Protein AF-A0A954Z272-F1 (afdb_monomer_lite)

Foldseek 3Di:
DCVVVVVVVVVVVVVVVVVVVVVVVVVVVDDDPPDDDDDDQEEAPPDDQQPWAEKDWDQAPVNDFIWIWTFRQRQQWIWIARPRHNYTDDTFEGDDDDFRGGHRFHYKDKDWAQLPPDDPDPVVVVDPPSVNTFTWMWIAHPVNQWTWIFGDPRRGTSDIGRD

Sequence (163 aa):
MTTGHSIRRWIALIGVVAAIAVAVYLVRRARLPDVAKIQQMWKSTGVEYANTDSLTAIRHPHGGQLRLLATAKWGDRLDVFDATSGRFVMRVGKSGAGPGEFRRPNGIVTVRMNTAASSTSAVDRAKIDLRALATTLAVVERDGARVQLLTGDRYAPITIIGA

Secondary structure (DSSP, 8-state):
--HHHHHHHHHHHHHHHHHHHHHHHHHHH-PPPPPP-PPP----BS-----EEEEEEEE-TTTPPEEEEEEETTTTEEEEEETTT-BEEEEE-EESSSTTEESSEEEEEEEEE--------TTGGGS--TTTPEEEEEEEETTSS-EEEEETTTTEEEEEE--

Structure (mmCIF, N/CA/C/O backbone):
data_AF-A0A954Z272-F1
#
_entry.id   AF-A0A954Z272-F1
#
loop_
_atom_site.group_PDB
_atom_site.id
_atom_site.type_symbol
_atom_site.label_atom_id
_atom_site.label_alt_id
_atom_site.label_comp_id
_atom_site.label_asym_id
_atom_site.label_entity_id
_atom_site.label_seq_id
_atom_site.pdbx_PDB_ins_code
_atom_site.Cartn_x
_atom_site.Cartn_y
_atom_site.Cartn_z
_atom_site.occupancy
_atom_site.B_iso_or_equiv
_atom_site.auth_seq_id
_atom_site.auth_comp_id
_atom_site.auth_asym_id
_atom_site.auth_atom_id
_atom_site.pdbx_PDB_model_num
ATOM 1 N N . MET A 1 1 ? -18.048 26.646 77.844 1.00 48.81 1 MET A N 1
ATOM 2 C CA . MET A 1 1 ? -18.337 27.025 76.440 1.00 48.81 1 MET A CA 1
ATOM 3 C C . MET A 1 1 ? -17.487 26.178 75.483 1.00 48.81 1 MET A C 1
ATOM 5 O O . MET A 1 1 ? -16.425 26.622 75.085 1.00 48.81 1 MET A O 1
ATOM 9 N N . THR A 1 2 ? -17.890 24.949 75.135 1.00 53.88 2 THR A N 1
ATOM 10 C CA . THR A 1 2 ? -17.141 24.086 74.174 1.00 53.88 2 THR A CA 1
ATOM 11 C C . THR A 1 2 ? -18.035 23.163 73.326 1.00 53.88 2 THR A C 1
ATOM 13 O O . THR A 1 2 ? -17.588 22.622 72.318 1.00 53.88 2 THR A O 1
ATOM 16 N N . THR A 1 3 ? -19.322 23.032 73.654 1.00 57.41 3 THR A N 1
ATOM 17 C CA . THR A 1 3 ? -20.283 22.116 73.009 1.00 57.41 3 THR A CA 1
ATOM 18 C C . THR A 1 3 ? -20.652 22.492 71.567 1.00 57.41 3 THR A C 1
ATOM 20 O O . THR A 1 3 ? -20.852 21.611 70.736 1.00 57.41 3 THR A O 1
ATOM 23 N N . GLY A 1 4 ? -20.655 23.782 71.209 1.00 59.22 4 GLY A N 1
ATOM 24 C CA . GLY A 1 4 ? -20.965 24.229 69.839 1.00 59.22 4 GLY A CA 1
ATOM 25 C C . GLY A 1 4 ? -19.909 23.862 68.783 1.00 59.22 4 GLY A C 1
ATOM 26 O O . GLY A 1 4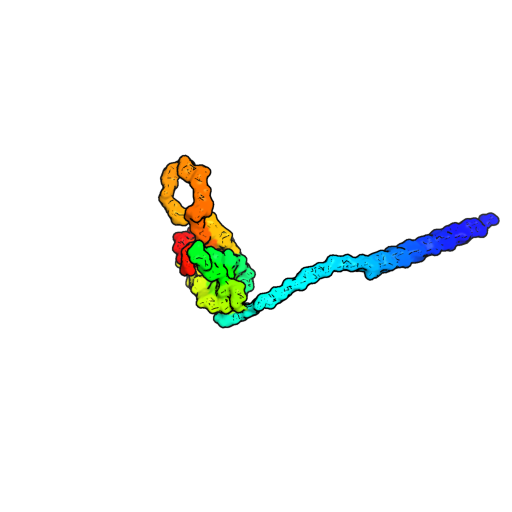 ? -20.229 23.760 67.599 1.00 59.22 4 GLY A O 1
ATOM 27 N N . HIS A 1 5 ? -18.657 23.625 69.194 1.00 59.94 5 HIS A N 1
ATOM 28 C CA . HIS A 1 5 ? -17.567 23.256 68.282 1.00 59.94 5 HIS A CA 1
ATOM 29 C C . HIS A 1 5 ? -17.594 21.770 67.891 1.00 59.94 5 HIS A C 1
ATOM 31 O O . HIS A 1 5 ? -17.153 21.433 66.792 1.00 59.94 5 HIS A O 1
ATOM 37 N N . SER A 1 6 ? -18.131 20.877 68.737 1.00 72.94 6 SER A N 1
ATOM 38 C CA . SER A 1 6 ? -18.213 19.448 68.399 1.00 72.94 6 SER A CA 1
ATOM 39 C C . SER A 1 6 ? -19.345 19.168 67.406 1.00 72.94 6 SER A C 1
ATOM 41 O O . SER A 1 6 ? -19.134 18.452 66.432 1.00 72.94 6 SER A O 1
ATOM 43 N N . ILE A 1 7 ? -20.503 19.817 67.566 1.00 75.69 7 ILE A N 1
ATOM 44 C CA . ILE A 1 7 ? -21.660 19.658 66.668 1.00 75.69 7 ILE A CA 1
ATOM 45 C C . ILE A 1 7 ? -21.326 20.131 65.245 1.00 75.69 7 ILE A C 1
ATOM 47 O O . ILE A 1 7 ? -21.618 19.436 64.276 1.00 75.69 7 ILE A O 1
ATOM 51 N N . ARG A 1 8 ? -20.633 21.271 65.102 1.00 80.38 8 ARG A N 1
ATOM 52 C CA . ARG A 1 8 ? -20.186 21.780 63.790 1.00 80.38 8 ARG A CA 1
ATOM 53 C C . ARG A 1 8 ? -19.214 20.829 63.083 1.00 80.38 8 ARG A C 1
ATOM 55 O O . ARG A 1 8 ? -19.293 20.682 61.867 1.00 80.38 8 ARG A O 1
ATOM 62 N N . ARG A 1 9 ? -18.335 20.150 63.833 1.00 81.50 9 ARG A N 1
ATOM 63 C CA . ARG A 1 9 ? -17.421 19.124 63.296 1.00 81.50 9 ARG A CA 1
ATOM 64 C C . ARG A 1 9 ? -18.168 17.879 62.813 1.00 81.50 9 ARG A C 1
ATOM 66 O O . ARG A 1 9 ? -17.841 17.364 61.750 1.00 81.50 9 ARG A O 1
ATOM 73 N N . TRP A 1 10 ? -19.192 17.440 63.543 1.00 81.69 10 TRP A N 1
ATOM 74 C CA . TRP A 1 10 ? -20.035 16.311 63.136 1.00 81.69 10 TRP A CA 1
ATOM 75 C C . TRP A 1 10 ? -20.865 16.613 61.885 1.00 81.69 10 TRP A C 1
ATOM 77 O O . TRP A 1 10 ? -20.913 15.786 60.978 1.00 81.69 10 TRP A O 1
ATOM 87 N N . ILE A 1 11 ? -21.444 17.814 61.786 1.00 89.38 11 ILE A N 1
ATOM 88 C CA . ILE A 1 11 ? -22.170 18.257 60.584 1.00 89.38 11 ILE A CA 1
ATOM 89 C C . ILE A 1 11 ? -21.233 18.293 59.367 1.00 89.38 11 ILE A C 1
ATOM 91 O O . ILE A 1 11 ? -21.589 17.791 58.301 1.00 89.38 11 ILE A O 1
ATOM 95 N N . ALA A 1 12 ? -20.017 18.827 59.528 1.00 89.44 12 ALA A N 1
ATOM 96 C CA . ALA A 1 12 ? -19.021 18.855 58.458 1.00 89.44 12 ALA A CA 1
ATOM 97 C C . ALA A 1 12 ? -18.609 17.441 58.007 1.00 89.44 12 ALA A C 1
ATOM 99 O O . ALA A 1 12 ? -18.537 17.178 56.808 1.00 89.44 12 ALA A O 1
ATOM 100 N N . LEU A 1 13 ? -18.399 16.514 58.950 1.00 92.50 13 LEU A N 1
ATOM 101 C CA . LEU A 1 13 ? -18.045 15.126 58.645 1.00 92.50 13 LEU A CA 1
ATOM 102 C C . LEU A 1 13 ? -19.155 14.407 57.861 1.00 92.50 13 LEU A C 1
ATOM 104 O O . LEU A 1 13 ? -18.869 13.754 56.860 1.00 92.50 13 LEU A O 1
ATOM 108 N N . ILE A 1 14 ? -20.417 14.568 58.272 1.00 94.06 14 ILE A N 1
ATOM 109 C CA . ILE A 1 14 ? -21.576 13.999 57.565 1.00 94.06 14 ILE A CA 1
ATOM 110 C C . ILE A 1 14 ? -21.664 14.556 56.139 1.00 94.06 14 ILE A C 1
ATOM 112 O O . ILE A 1 14 ? -21.872 13.792 55.197 1.00 94.06 14 ILE A O 1
ATOM 116 N N . GLY A 1 15 ? -21.450 15.864 55.965 1.00 94.50 15 GLY A N 1
ATOM 117 C CA . GLY A 1 15 ? -21.429 16.501 54.647 1.00 94.50 15 GLY A CA 1
ATOM 118 C C . GLY A 1 15 ? -20.356 15.923 53.719 1.00 94.50 15 GLY A C 1
ATOM 119 O O . GLY A 1 15 ? -20.640 15.635 52.558 1.00 94.50 15 GLY A O 1
ATOM 120 N N . VAL A 1 16 ? -19.146 15.681 54.237 1.00 96.00 16 VAL A N 1
ATOM 121 C CA . VAL A 1 16 ? -18.048 15.063 53.472 1.00 96.00 16 VAL A CA 1
ATOM 122 C C . VAL A 1 16 ? -18.390 13.627 53.074 1.00 96.00 16 VAL A C 1
ATOM 124 O O . VAL A 1 16 ? -18.223 13.258 51.913 1.00 96.00 16 VAL A O 1
ATOM 127 N N . VAL A 1 17 ? -18.915 12.822 54.002 1.00 96.69 17 VAL A N 1
ATOM 128 C CA . VAL A 1 17 ? -19.311 11.432 53.716 1.00 96.69 17 VAL A CA 1
ATOM 129 C C . VAL A 1 17 ? -20.422 11.384 52.665 1.00 96.69 17 VAL A C 1
ATOM 131 O O . VAL A 1 17 ? -20.344 10.588 51.730 1.00 96.69 17 VAL A O 1
ATOM 134 N N . ALA A 1 18 ? -21.421 12.264 52.768 1.00 96.56 18 ALA A N 1
ATOM 135 C CA . ALA A 1 18 ? -22.492 12.370 51.783 1.00 96.56 18 ALA A CA 1
ATOM 136 C C . ALA A 1 18 ? -21.959 12.780 50.400 1.00 96.56 18 ALA A C 1
ATOM 138 O O . ALA A 1 18 ? -22.316 12.160 49.399 1.00 96.56 18 ALA A O 1
ATOM 139 N N . ALA A 1 19 ? -21.057 13.765 50.332 1.00 96.12 19 ALA A N 1
ATOM 140 C CA . ALA A 1 19 ? -20.436 14.192 49.079 1.00 96.12 19 ALA A CA 1
ATOM 141 C C . ALA A 1 19 ? -19.623 13.064 48.421 1.00 96.12 19 ALA A C 1
ATOM 143 O O . ALA A 1 19 ? -19.734 12.851 47.214 1.00 96.12 19 ALA A O 1
ATOM 144 N N . ILE A 1 20 ? -18.866 12.291 49.209 1.00 96.69 20 ILE A N 1
ATOM 145 C CA . ILE A 1 20 ? -18.133 11.114 48.721 1.00 96.69 20 ILE A CA 1
ATOM 146 C C . ILE A 1 20 ? -19.108 10.052 48.205 1.00 96.69 20 ILE A C 1
ATOM 148 O O . ILE A 1 20 ? -18.904 9.516 47.118 1.00 96.69 20 ILE A O 1
ATOM 152 N N . ALA A 1 21 ? -20.186 9.762 48.938 1.00 96.56 21 ALA A N 1
ATOM 153 C CA . ALA A 1 21 ? -21.186 8.785 48.515 1.00 96.56 21 ALA A CA 1
ATOM 154 C C . ALA A 1 21 ? -21.856 9.185 47.189 1.00 96.56 21 ALA A C 1
ATOM 156 O O . ALA A 1 21 ? -22.012 8.345 46.301 1.00 96.56 21 ALA A O 1
ATOM 157 N N . VAL A 1 22 ? -22.183 10.471 47.020 1.00 95.94 22 VAL A N 1
ATOM 158 C CA . VAL A 1 22 ? -22.718 11.019 45.765 1.00 95.94 22 VAL A CA 1
ATOM 159 C C . VAL A 1 22 ? -21.686 10.921 44.643 1.00 95.94 22 VAL A C 1
ATOM 161 O O . VAL A 1 22 ? -22.018 10.447 43.561 1.00 95.94 22 VAL A O 1
ATOM 164 N N . ALA A 1 23 ? -20.429 11.295 44.887 1.00 94.25 23 ALA A N 1
ATOM 165 C CA . ALA A 1 23 ? -19.370 11.186 43.887 1.00 94.25 23 ALA A CA 1
ATOM 166 C C . ALA A 1 23 ? -19.170 9.730 43.426 1.00 94.25 23 ALA A C 1
ATOM 168 O O . ALA A 1 23 ? -19.138 9.460 42.227 1.00 94.25 23 ALA A O 1
ATOM 169 N N . VAL A 1 24 ? -19.130 8.774 44.361 1.00 94.00 24 VAL A N 1
ATOM 170 C CA . VAL A 1 24 ? -19.052 7.336 44.054 1.00 94.00 24 VAL A CA 1
ATOM 171 C C . VAL A 1 24 ? -20.280 6.874 43.266 1.00 94.00 24 VAL A C 1
ATOM 173 O O . VAL A 1 24 ? -20.137 6.127 42.297 1.00 94.00 24 VAL A O 1
ATOM 176 N N . TYR A 1 25 ? -21.479 7.323 43.644 1.00 93.94 25 TYR A N 1
ATOM 177 C CA . TYR A 1 25 ? -22.715 7.008 42.928 1.00 93.94 25 TYR A CA 1
ATOM 178 C C . TYR A 1 25 ? -22.682 7.508 41.476 1.00 93.94 25 TYR A C 1
ATOM 180 O O . TYR A 1 25 ? -23.004 6.751 40.558 1.00 93.94 25 TYR A O 1
ATOM 188 N N . LEU A 1 26 ? -22.241 8.749 41.257 1.00 93.62 26 LEU A N 1
ATOM 189 C CA . LEU A 1 26 ? -22.141 9.357 39.930 1.00 93.62 26 LEU A CA 1
ATOM 190 C C . LEU A 1 26 ? -21.073 8.674 39.065 1.00 93.62 26 LEU A C 1
ATOM 192 O O . LEU A 1 26 ? -21.358 8.335 37.919 1.00 93.62 26 LEU A O 1
ATOM 196 N N . VAL A 1 27 ? -19.887 8.385 39.612 1.00 90.06 27 VAL A N 1
ATOM 197 C CA . VAL A 1 27 ? -18.813 7.678 38.887 1.00 90.06 27 VAL A CA 1
ATOM 198 C C . VAL A 1 27 ? -19.244 6.266 38.489 1.00 90.06 27 VAL A C 1
ATOM 200 O O . VAL A 1 27 ? -19.008 5.851 37.360 1.00 90.06 27 VAL A O 1
ATOM 203 N N . ARG A 1 28 ? -19.939 5.531 39.369 1.00 88.44 28 ARG A N 1
ATOM 204 C CA . ARG A 1 28 ? -20.468 4.191 39.047 1.00 88.44 28 ARG A CA 1
ATOM 205 C C . ARG A 1 28 ? -21.544 4.211 37.959 1.00 88.44 28 ARG A C 1
ATOM 207 O O . ARG A 1 28 ? -21.763 3.199 37.298 1.00 88.44 28 ARG A O 1
ATOM 214 N N . ARG A 1 29 ? -22.250 5.333 37.807 1.00 89.19 29 ARG A N 1
ATOM 215 C CA . ARG A 1 29 ? -23.294 5.540 36.792 1.00 89.19 29 ARG A CA 1
ATOM 216 C C . ARG A 1 29 ? -22.756 6.127 35.492 1.00 89.19 29 ARG A C 1
ATOM 218 O O . ARG A 1 29 ? -23.446 6.015 34.480 1.00 89.19 29 ARG A O 1
ATOM 225 N N . ALA A 1 30 ? -21.566 6.724 35.505 1.00 87.06 30 ALA A N 1
ATOM 226 C CA . ALA A 1 30 ? -20.903 7.197 34.303 1.00 87.06 30 ALA A CA 1
ATOM 227 C C . ALA A 1 30 ? -20.612 5.996 33.392 1.00 87.06 30 ALA A C 1
ATOM 229 O O . ALA A 1 30 ? -19.700 5.207 33.632 1.00 87.06 30 ALA A O 1
ATOM 230 N N . ARG A 1 31 ? -21.427 5.826 32.349 1.00 79.44 31 ARG A N 1
ATOM 231 C CA . ARG A 1 31 ? -21.133 4.892 31.265 1.00 79.44 31 ARG A CA 1
ATOM 232 C C . ARG A 1 31 ? -20.188 5.597 30.308 1.00 79.44 31 ARG A C 1
ATOM 234 O O . ARG A 1 31 ? -20.517 6.670 29.805 1.00 79.44 31 ARG A O 1
ATOM 241 N N . LEU A 1 32 ? -19.032 4.993 30.051 1.00 80.19 32 LEU A N 1
ATOM 242 C CA . LEU A 1 32 ? -18.284 5.335 28.848 1.00 80.19 32 LEU A CA 1
ATOM 243 C C . LEU A 1 32 ? -19.198 5.066 27.641 1.00 80.19 32 LEU A C 1
ATOM 245 O O . LEU A 1 32 ? -20.004 4.132 27.704 1.00 80.19 32 LEU A O 1
ATOM 249 N N . PRO A 1 33 ? -19.125 5.877 26.574 1.00 83.19 33 PRO A N 1
ATOM 250 C CA . PRO A 1 33 ? -19.848 5.567 25.351 1.00 83.19 33 PRO A CA 1
ATOM 251 C C . PRO A 1 33 ? -19.483 4.152 24.899 1.00 83.19 33 PRO A C 1
ATOM 253 O O . PRO A 1 33 ? -18.321 3.746 24.994 1.00 83.19 33 PRO A O 1
ATOM 256 N N . ASP A 1 34 ? -20.480 3.402 24.431 1.00 85.69 34 ASP A N 1
ATOM 257 C CA . ASP A 1 34 ? -20.239 2.071 23.891 1.00 85.69 34 ASP A CA 1
ATOM 258 C C . ASP A 1 34 ? -19.210 2.178 22.762 1.00 85.69 34 ASP A C 1
ATOM 260 O O . ASP A 1 34 ? -19.384 2.924 21.794 1.00 85.69 34 ASP A O 1
ATOM 264 N N . VAL A 1 35 ? -18.105 1.444 22.898 1.00 86.88 35 VAL A N 1
ATOM 265 C CA . VAL A 1 35 ? -17.094 1.376 21.845 1.00 86.88 35 VAL A CA 1
ATOM 266 C C . VAL A 1 35 ? -17.733 0.682 20.649 1.00 86.88 35 VAL A C 1
ATOM 268 O O . VAL A 1 35 ? -18.200 -0.455 20.764 1.00 86.88 35 VAL A O 1
ATOM 271 N N . ALA A 1 36 ? -17.747 1.363 19.501 1.00 90.12 36 ALA A N 1
ATOM 272 C CA . ALA A 1 36 ? -18.258 0.796 18.264 1.00 90.12 36 ALA A CA 1
ATOM 273 C C . ALA A 1 36 ? -17.536 -0.526 17.967 1.00 90.12 36 ALA A C 1
ATOM 275 O O . ALA A 1 36 ? -16.323 -0.562 17.750 1.00 90.12 36 ALA A O 1
ATOM 276 N N . LYS A 1 37 ? -18.286 -1.630 17.967 1.00 88.69 37 LYS A N 1
ATOM 277 C CA . LYS A 1 37 ? -17.762 -2.934 17.565 1.00 88.69 37 LYS A CA 1
ATOM 278 C C . LYS A 1 37 ? -17.734 -2.980 16.044 1.00 88.69 37 LYS A C 1
ATOM 280 O O . LYS A 1 37 ? -18.781 -3.034 15.406 1.00 88.69 37 LYS A O 1
ATOM 285 N N . ILE A 1 38 ? -16.537 -2.959 15.471 1.00 91.06 38 ILE A N 1
ATOM 286 C CA . ILE A 1 38 ? -16.345 -3.140 14.033 1.00 91.06 38 ILE A CA 1
ATOM 287 C C . ILE A 1 38 ? -16.247 -4.638 13.750 1.00 91.06 38 ILE A C 1
ATOM 289 O O . ILE A 1 38 ? -15.412 -5.333 14.331 1.00 91.06 38 ILE A O 1
ATOM 293 N N . GLN A 1 39 ? -17.110 -5.146 12.871 1.00 92.25 39 GLN A N 1
ATOM 294 C CA . GLN A 1 39 ? -17.043 -6.536 12.433 1.00 92.25 39 GLN A CA 1
ATOM 295 C C . GLN A 1 39 ? -15.786 -6.742 11.582 1.00 92.25 39 GLN A C 1
ATOM 297 O O . GLN A 1 39 ? -15.569 -6.040 10.595 1.00 92.25 39 GLN A O 1
ATOM 302 N N . GLN A 1 40 ? -14.963 -7.729 11.943 1.00 91.94 40 GLN A N 1
ATOM 303 C CA . GLN A 1 40 ? -13.867 -8.161 11.082 1.00 91.94 40 GLN A CA 1
ATOM 304 C C . GLN A 1 40 ? -14.448 -8.766 9.799 1.00 91.94 40 GLN A C 1
ATOM 306 O O . GLN A 1 40 ? -15.178 -9.753 9.858 1.00 91.94 40 GLN A O 1
ATOM 311 N N . MET A 1 41 ? -14.093 -8.196 8.649 1.00 90.50 41 MET A N 1
ATOM 312 C CA . MET A 1 41 ? -14.558 -8.681 7.346 1.00 90.50 41 MET A CA 1
ATOM 313 C C . MET A 1 41 ? -13.801 -9.934 6.901 1.00 90.50 41 MET A C 1
ATOM 315 O O . MET A 1 41 ? -14.402 -10.915 6.475 1.00 90.50 41 MET A O 1
ATOM 319 N N . TRP A 1 42 ? -12.474 -9.908 7.010 1.00 93.50 42 TRP A N 1
ATOM 320 C CA . TRP A 1 42 ? -11.594 -11.000 6.606 1.00 93.50 42 TRP A CA 1
ATOM 321 C C . TRP A 1 42 ? -10.222 -10.862 7.273 1.00 93.50 42 TRP A C 1
ATOM 323 O O . TRP A 1 42 ? -9.874 -9.814 7.819 1.00 93.50 42 TRP A O 1
ATOM 333 N N . LYS A 1 43 ? -9.433 -11.936 7.201 1.00 91.00 43 LYS A N 1
ATOM 334 C CA . LYS A 1 43 ? -7.992 -11.960 7.482 1.00 91.00 43 LYS A CA 1
ATOM 335 C C . LYS A 1 43 ? -7.286 -12.410 6.207 1.00 91.00 43 LYS A C 1
ATOM 337 O O . LYS A 1 43 ? -7.781 -13.312 5.535 1.00 91.00 43 LYS A O 1
ATOM 342 N N . SER A 1 44 ? -6.164 -11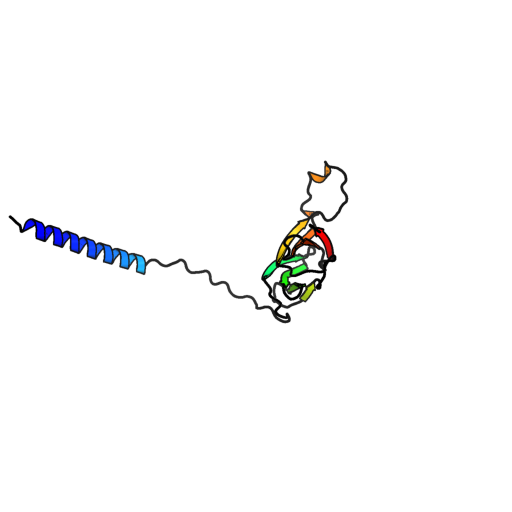.780 5.864 1.00 90.31 44 SER A N 1
ATOM 343 C CA . SER A 1 44 ? -5.460 -12.107 4.625 1.00 90.31 44 SER A CA 1
ATOM 344 C C . SER A 1 44 ? -4.986 -13.564 4.598 1.00 90.31 44 SER A C 1
ATOM 346 O O . SER A 1 44 ? -4.615 -14.142 5.622 1.00 90.31 44 SER A O 1
ATOM 348 N N . THR A 1 45 ? -5.015 -14.163 3.407 1.00 89.81 45 THR A N 1
ATOM 349 C CA . THR A 1 45 ? -4.596 -15.551 3.154 1.00 89.81 45 THR A CA 1
ATOM 350 C C . THR A 1 45 ? -3.735 -15.635 1.893 1.00 89.81 45 THR A C 1
ATOM 352 O O . THR A 1 45 ? -3.834 -14.783 1.007 1.00 89.81 45 THR A O 1
ATOM 355 N N . GLY A 1 46 ? -2.874 -16.656 1.812 1.00 86.50 46 GLY A N 1
ATOM 356 C CA . GLY A 1 46 ? -2.020 -16.901 0.640 1.00 86.50 46 GLY A CA 1
ATOM 357 C C . GLY A 1 46 ? -0.814 -15.965 0.505 1.00 86.50 46 GLY A C 1
ATOM 358 O O . GLY A 1 46 ? -0.179 -15.947 -0.544 1.00 86.50 46 GLY A O 1
ATOM 359 N N . VAL A 1 47 ? -0.495 -15.195 1.550 1.00 88.56 47 VAL A N 1
ATOM 360 C CA . VAL A 1 47 ? 0.681 -14.322 1.614 1.00 88.56 47 VAL A CA 1
ATOM 361 C C . VAL A 1 47 ? 1.639 -14.807 2.697 1.00 88.56 47 VAL A C 1
ATOM 363 O O . VAL A 1 47 ? 1.220 -15.257 3.762 1.00 88.56 47 VAL A O 1
ATOM 366 N N . GLU A 1 48 ? 2.933 -14.699 2.429 1.00 88.25 48 GLU A N 1
ATOM 367 C CA . GLU A 1 48 ? 3.979 -14.934 3.420 1.00 88.25 48 GLU A CA 1
ATOM 368 C C . GLU A 1 48 ? 4.188 -13.672 4.262 1.00 88.25 48 GLU A C 1
ATOM 370 O O . GLU A 1 48 ? 4.367 -12.580 3.712 1.00 88.25 48 GLU A O 1
ATOM 375 N N . TYR A 1 49 ? 4.189 -13.820 5.590 1.00 85.44 49 TYR A N 1
ATOM 376 C CA . TYR A 1 49 ? 4.446 -12.708 6.499 1.00 85.44 49 TYR A CA 1
ATOM 377 C C . TYR A 1 49 ? 5.840 -12.124 6.254 1.00 85.44 49 TYR A C 1
ATOM 379 O O . TYR A 1 49 ? 6.848 -12.808 6.394 1.0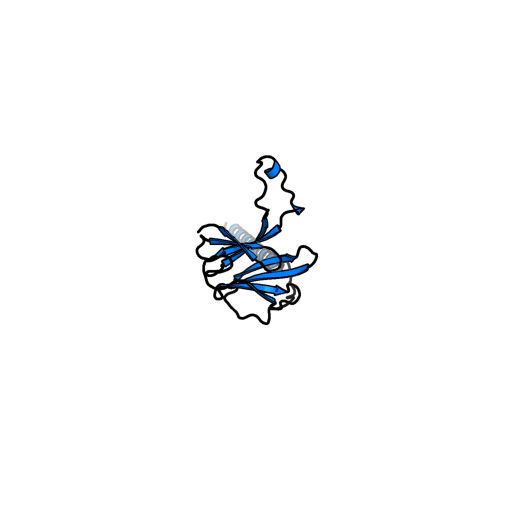0 85.44 49 TYR A O 1
ATOM 387 N N . ALA A 1 50 ? 5.893 -10.836 5.927 1.00 88.75 50 ALA A N 1
ATOM 388 C CA . ALA A 1 50 ? 7.133 -10.157 5.567 1.00 88.75 50 ALA A CA 1
ATOM 389 C C . ALA A 1 50 ? 7.241 -8.780 6.235 1.00 88.75 50 ALA A C 1
ATOM 391 O O . ALA A 1 50 ? 7.711 -7.822 5.621 1.00 88.75 50 ALA A O 1
ATOM 392 N N . ASN A 1 51 ? 6.805 -8.694 7.500 1.00 90.44 51 ASN A N 1
ATOM 393 C CA . ASN A 1 51 ? 6.744 -7.449 8.271 1.00 90.44 51 ASN A CA 1
ATOM 394 C C . ASN A 1 51 ? 5.930 -6.378 7.528 1.00 90.44 51 ASN A C 1
ATOM 396 O O . ASN A 1 51 ? 6.453 -5.371 7.041 1.00 90.44 51 ASN A O 1
ATOM 400 N N . THR A 1 52 ? 4.646 -6.696 7.372 1.00 89.00 52 THR A N 1
ATOM 401 C CA . THR A 1 52 ? 3.651 -5.837 6.740 1.00 89.00 52 THR A CA 1
ATOM 402 C C . THR A 1 52 ? 3.320 -4.667 7.658 1.00 89.00 52 THR A C 1
ATOM 404 O O . THR A 1 52 ? 2.986 -4.906 8.816 1.00 89.00 52 THR A O 1
ATOM 407 N N . ASP A 1 53 ? 3.415 -3.430 7.163 1.00 88.94 53 ASP A N 1
ATOM 408 C CA . ASP A 1 53 ? 3.291 -2.240 8.019 1.00 88.94 53 ASP A CA 1
ATOM 409 C C . ASP A 1 53 ? 2.279 -1.214 7.486 1.00 88.94 53 ASP A C 1
ATOM 411 O O . ASP A 1 53 ? 1.156 -1.129 7.978 1.00 88.94 53 ASP A O 1
ATOM 415 N N . SER A 1 54 ? 2.636 -0.470 6.435 1.00 95.12 54 SER A N 1
ATOM 416 C CA . SER A 1 54 ? 1.764 0.571 5.877 1.00 95.12 54 SER A CA 1
ATOM 417 C C . SER A 1 54 ? 0.870 0.022 4.776 1.00 95.12 54 SER A C 1
ATOM 419 O O . SER A 1 54 ? 1.274 -0.866 4.026 1.00 95.12 54 SER A O 1
ATOM 421 N N . LEU A 1 55 ? -0.323 0.600 4.635 1.00 96.06 55 LEU A N 1
ATOM 422 C CA . LEU A 1 55 ? -1.318 0.183 3.652 1.00 96.06 55 LEU A CA 1
ATOM 423 C C . LEU A 1 55 ? -1.961 1.364 2.926 1.00 96.06 55 LEU A C 1
ATOM 425 O O . LEU A 1 55 ? -2.077 2.466 3.457 1.00 96.06 55 LEU A O 1
ATOM 429 N N . THR A 1 56 ? -2.421 1.113 1.706 1.00 97.12 56 THR A N 1
ATOM 430 C CA . THR A 1 56 ? -3.276 2.027 0.946 1.00 97.12 56 THR A CA 1
ATOM 431 C C . THR A 1 56 ? -4.269 1.232 0.105 1.00 97.12 56 THR A C 1
ATOM 433 O O . THR A 1 56 ? -4.088 0.035 -0.115 1.00 97.12 56 THR A O 1
ATOM 436 N N . ALA A 1 57 ? -5.326 1.884 -0.371 1.00 94.56 57 ALA A N 1
ATOM 437 C CA . ALA A 1 57 ? -6.312 1.261 -1.241 1.00 94.56 57 ALA A CA 1
ATOM 438 C C . ALA A 1 57 ? -6.450 2.048 -2.541 1.00 94.56 57 ALA A C 1
ATOM 440 O O . ALA A 1 57 ? -6.491 3.279 -2.525 1.00 94.56 57 ALA A O 1
ATOM 441 N N . ILE A 1 58 ? -6.577 1.329 -3.656 1.00 91.56 58 ILE A N 1
ATOM 442 C CA . ILE A 1 58 ? -6.850 1.930 -4.960 1.00 91.56 58 ILE A CA 1
ATOM 443 C C . ILE A 1 58 ? -8.064 1.288 -5.615 1.00 91.56 58 ILE A C 1
ATOM 445 O O . ILE A 1 58 ? -8.242 0.067 -5.595 1.00 91.56 58 ILE A O 1
ATOM 449 N N . ARG A 1 59 ? -8.893 2.122 -6.240 1.00 87.94 59 ARG A N 1
ATOM 450 C CA . ARG A 1 59 ? -9.910 1.673 -7.189 1.00 87.94 59 ARG A CA 1
ATOM 451 C C . ARG A 1 59 ? -9.349 1.847 -8.592 1.00 87.94 59 ARG A C 1
ATOM 453 O O . ARG A 1 59 ? -8.947 2.953 -8.948 1.00 87.94 59 ARG A O 1
ATOM 460 N N . HIS A 1 60 ? -9.329 0.774 -9.374 1.00 79.06 60 HIS A N 1
ATOM 461 C CA . HIS A 1 60 ? -8.864 0.862 -10.754 1.00 79.06 60 HIS A CA 1
ATOM 462 C C . HIS A 1 60 ? -9.833 1.722 -11.599 1.00 79.06 60 HIS A C 1
ATOM 464 O O . HIS A 1 60 ? -11.052 1.574 -11.444 1.00 79.06 60 HIS A O 1
ATOM 470 N N . PRO A 1 61 ? -9.327 2.614 -12.479 1.00 63.50 61 PRO A N 1
ATOM 471 C CA . PRO A 1 61 ? -10.110 3.682 -13.119 1.00 63.50 61 PRO A CA 1
ATOM 472 C C . PRO A 1 61 ? -11.347 3.227 -13.905 1.00 63.50 61 PRO A C 1
ATOM 474 O O . PRO A 1 61 ? -12.355 3.928 -13.918 1.00 63.50 61 PRO A O 1
ATOM 477 N N . HIS A 1 62 ? -11.321 2.041 -14.517 1.00 64.06 62 HIS A N 1
ATOM 478 C CA . HIS A 1 62 ? -12.417 1.530 -15.355 1.00 64.06 62 HIS A CA 1
ATOM 479 C C . HIS A 1 62 ? -13.497 0.771 -14.562 1.00 64.06 62 HIS A C 1
ATOM 481 O O . HIS A 1 62 ? -14.014 -0.245 -15.015 1.00 64.06 62 HIS A O 1
ATOM 487 N N . GLY A 1 63 ? -13.810 1.227 -13.343 1.00 60.34 63 GLY A N 1
ATOM 488 C CA . GLY A 1 63 ? -14.732 0.522 -12.439 1.00 60.34 63 GLY A CA 1
ATOM 489 C C . GLY A 1 63 ? -14.159 -0.790 -11.892 1.00 60.34 63 GLY A C 1
ATOM 490 O O . GLY A 1 63 ? -14.903 -1.654 -11.430 1.00 60.34 63 GLY A O 1
ATOM 491 N N . GLY A 1 64 ? -12.835 -0.945 -11.954 1.00 70.75 64 GLY A N 1
ATOM 492 C CA . GLY A 1 64 ? -12.156 -2.183 -11.606 1.00 70.75 64 GLY A CA 1
ATOM 493 C C . GLY A 1 64 ? -12.163 -2.489 -10.106 1.00 70.75 64 GLY A C 1
ATOM 494 O O . GLY A 1 64 ? -12.539 -1.673 -9.257 1.00 70.75 64 GLY A O 1
ATOM 495 N N . GLN A 1 65 ? -11.737 -3.714 -9.802 1.00 84.75 65 GLN A N 1
ATOM 496 C CA . GLN A 1 65 ? -11.710 -4.298 -8.462 1.00 84.75 65 GLN A CA 1
ATOM 497 C C . GLN A 1 65 ? -10.945 -3.397 -7.474 1.00 84.75 65 GLN A C 1
ATOM 499 O O . GLN A 1 65 ? -9.905 -2.839 -7.816 1.00 84.75 65 GLN A O 1
ATOM 504 N N . LEU A 1 66 ? -11.453 -3.242 -6.246 1.00 91.50 66 LEU A N 1
ATOM 505 C CA . LEU A 1 66 ? -10.748 -2.510 -5.189 1.00 91.50 66 LEU A CA 1
ATOM 506 C C . LEU A 1 66 ? -9.536 -3.339 -4.746 1.00 91.50 66 LEU A C 1
ATOM 508 O O . LEU A 1 66 ? -9.671 -4.514 -4.390 1.00 91.50 66 LEU A O 1
ATOM 512 N N . ARG A 1 67 ? -8.353 -2.731 -4.772 1.00 94.06 67 ARG A N 1
ATOM 513 C CA . ARG A 1 67 ? -7.115 -3.354 -4.305 1.00 94.06 67 ARG A CA 1
ATOM 514 C C . ARG A 1 67 ? -6.659 -2.713 -3.020 1.00 94.06 67 ARG A C 1
ATOM 516 O O . ARG A 1 67 ? -6.668 -1.490 -2.907 1.00 94.06 67 ARG A O 1
ATOM 523 N N . LEU A 1 68 ? -6.230 -3.550 -2.086 1.00 95.38 68 LEU A N 1
ATOM 524 C CA . LEU A 1 68 ? -5.467 -3.126 -0.927 1.00 95.38 68 LEU A CA 1
ATOM 525 C C . LEU A 1 68 ? -4.002 -3.453 -1.198 1.00 95.38 68 LEU A C 1
ATOM 527 O O . LEU A 1 68 ? -3.686 -4.570 -1.593 1.00 95.38 68 LEU A O 1
ATOM 531 N N . LEU A 1 69 ? -3.119 -2.488 -1.001 1.00 96.38 69 LEU A N 1
ATOM 532 C CA . LEU A 1 69 ? -1.683 -2.683 -1.102 1.00 96.38 69 LEU A CA 1
ATOM 533 C C . LEU A 1 69 ? -1.062 -2.453 0.257 1.00 96.38 69 LEU A C 1
ATOM 535 O O . LEU A 1 69 ? -1.447 -1.511 0.948 1.00 96.38 69 LEU A O 1
ATOM 539 N N . ALA A 1 70 ? -0.081 -3.273 0.608 1.00 96.38 70 ALA A N 1
ATOM 540 C CA . ALA A 1 70 ? 0.682 -3.097 1.827 1.00 96.38 70 ALA A CA 1
ATOM 541 C C . ALA A 1 70 ? 2.184 -3.207 1.565 1.00 96.38 70 ALA A C 1
ATOM 543 O O . ALA A 1 70 ? 2.623 -3.998 0.728 1.00 96.38 70 ALA A O 1
ATOM 544 N N . THR A 1 71 ? 2.977 -2.417 2.285 1.00 96.56 71 THR A N 1
ATOM 545 C CA . THR A 1 71 ? 4.435 -2.549 2.265 1.00 96.56 71 THR A CA 1
ATOM 546 C C . THR A 1 71 ? 4.841 -3.826 2.991 1.00 96.56 71 THR A C 1
ATOM 548 O O . THR A 1 71 ? 4.337 -4.106 4.074 1.00 96.56 71 THR A O 1
ATOM 551 N N . ALA A 1 72 ? 5.749 -4.607 2.406 1.00 95.88 72 ALA A N 1
ATOM 552 C CA . ALA A 1 72 ? 6.318 -5.814 3.000 1.00 95.88 72 ALA A CA 1
ATOM 553 C C . ALA A 1 72 ? 7.822 -5.601 3.214 1.00 95.88 72 ALA A C 1
ATOM 555 O O . ALA A 1 72 ? 8.641 -5.848 2.326 1.00 95.88 72 ALA A O 1
ATOM 556 N N . LYS A 1 73 ? 8.183 -5.102 4.401 1.00 92.56 73 LYS A N 1
ATOM 557 C CA . LYS A 1 73 ? 9.524 -4.585 4.719 1.00 92.56 73 LYS A CA 1
ATOM 558 C C . LYS A 1 73 ? 10.643 -5.599 4.560 1.00 92.56 73 LYS A C 1
ATOM 560 O O . LYS A 1 73 ? 11.724 -5.231 4.125 1.00 92.56 73 LYS A O 1
ATOM 565 N N . TRP A 1 74 ? 10.426 -6.838 4.986 1.00 92.12 74 TRP A N 1
ATOM 566 C CA . TRP A 1 74 ? 11.447 -7.887 4.878 1.00 92.12 74 TRP A CA 1
ATOM 567 C C . TRP A 1 74 ? 11.451 -8.556 3.508 1.00 92.12 74 TRP A C 1
ATOM 569 O O . TRP A 1 74 ? 12.410 -9.233 3.166 1.00 92.12 74 TRP A O 1
ATOM 579 N N . GLY A 1 75 ? 10.381 -8.367 2.739 1.00 93.50 75 GLY A N 1
ATOM 580 C CA . GLY A 1 75 ? 10.235 -8.924 1.404 1.00 93.50 75 GLY A CA 1
ATOM 581 C C . GLY A 1 75 ? 10.636 -7.977 0.281 1.00 93.50 75 GLY A C 1
ATOM 582 O O . GLY A 1 75 ? 10.477 -8.373 -0.869 1.00 93.50 75 GLY A O 1
ATOM 583 N N . ASP A 1 76 ? 11.061 -6.748 0.604 1.00 95.25 76 ASP A N 1
ATOM 584 C CA . ASP A 1 76 ? 11.420 -5.688 -0.347 1.00 95.25 76 ASP A CA 1
ATOM 585 C C . ASP A 1 76 ? 10.420 -5.539 -1.501 1.00 95.25 76 ASP A C 1
ATOM 587 O O . ASP A 1 76 ? 10.768 -5.495 -2.682 1.00 95.25 76 ASP A O 1
ATOM 591 N N . ARG A 1 77 ? 9.137 -5.513 -1.145 1.00 95.94 77 ARG A N 1
ATOM 592 C CA . ARG A 1 77 ? 8.034 -5.538 -2.105 1.00 95.94 77 ARG A CA 1
ATOM 593 C C . ARG A 1 77 ? 6.789 -4.869 -1.546 1.00 95.94 77 ARG A C 1
ATOM 595 O O . ARG A 1 77 ? 6.701 -4.567 -0.353 1.00 95.94 77 ARG A O 1
ATOM 602 N N . LEU A 1 78 ? 5.795 -4.721 -2.408 1.00 97.19 78 LEU A N 1
ATOM 603 C CA . LEU A 1 78 ? 4.410 -4.508 -2.008 1.00 97.19 78 LEU A CA 1
ATOM 604 C C . LEU A 1 78 ? 3.623 -5.805 -2.189 1.00 97.19 78 LEU A C 1
ATOM 606 O O . LEU A 1 78 ? 3.785 -6.492 -3.200 1.00 97.19 78 LEU A O 1
ATOM 610 N N . ASP A 1 79 ? 2.741 -6.104 -1.243 1.00 96.44 79 ASP A N 1
ATOM 611 C CA . ASP A 1 79 ? 1.760 -7.179 -1.371 1.00 96.44 79 ASP A CA 1
ATOM 612 C C . ASP A 1 79 ? 0.400 -6.583 -1.749 1.00 96.44 79 ASP A C 1
ATOM 614 O O . ASP A 1 79 ? -0.086 -5.649 -1.107 1.00 96.44 79 ASP A O 1
ATOM 618 N N . VAL A 1 80 ? -0.201 -7.114 -2.814 1.00 95.38 80 VAL A N 1
ATOM 619 C CA . VAL A 1 80 ? -1.491 -6.670 -3.349 1.00 95.38 80 VAL A CA 1
ATOM 620 C C . VAL A 1 80 ? -2.557 -7.690 -2.984 1.00 95.38 80 VAL A C 1
ATOM 622 O O . VAL A 1 80 ? -2.407 -8.882 -3.254 1.00 95.38 80 VAL A O 1
ATOM 625 N N . PHE A 1 81 ? -3.664 -7.212 -2.432 1.00 94.81 81 PHE A N 1
ATOM 626 C CA . PHE A 1 81 ? -4.802 -8.014 -2.012 1.00 94.81 81 PHE A CA 1
ATOM 627 C C . PHE A 1 81 ? -6.071 -7.563 -2.720 1.00 94.81 81 PHE A C 1
ATOM 629 O O . PHE A 1 81 ? -6.271 -6.384 -3.032 1.00 94.81 81 PHE A O 1
ATOM 636 N N . ASP A 1 82 ? -6.968 -8.515 -2.926 1.00 93.75 82 ASP A N 1
ATOM 637 C CA . ASP A 1 82 ? -8.358 -8.214 -3.203 1.00 93.75 82 ASP A CA 1
ATOM 638 C C . ASP A 1 82 ? -8.993 -7.636 -1.932 1.00 93.75 82 ASP A C 1
ATOM 640 O O . ASP A 1 82 ? -9.018 -8.292 -0.892 1.00 93.75 82 ASP A O 1
ATOM 644 N N . ALA A 1 83 ? -9.475 -6.393 -1.990 1.00 93.62 83 ALA A N 1
ATOM 645 C CA . ALA A 1 83 ? -9.915 -5.690 -0.786 1.00 93.62 83 ALA A CA 1
ATOM 646 C C . ALA A 1 83 ? -11.227 -6.242 -0.200 1.00 93.62 83 ALA A C 1
ATOM 648 O O . ALA A 1 83 ? -11.537 -5.985 0.963 1.00 93.62 83 ALA A O 1
ATOM 649 N N . THR A 1 84 ? -12.007 -6.988 -0.985 1.00 91.81 84 THR A N 1
ATOM 650 C CA . THR A 1 84 ? -13.282 -7.560 -0.536 1.00 91.81 84 THR A CA 1
ATOM 651 C C . THR A 1 84 ? -13.086 -8.903 0.156 1.00 91.81 84 THR A C 1
ATOM 653 O O . THR A 1 84 ? -13.731 -9.156 1.167 1.00 91.81 84 THR A O 1
ATOM 656 N N . SER A 1 85 ? -12.202 -9.752 -0.366 1.00 93.44 85 SER A N 1
ATOM 657 C CA . SER A 1 85 ? -11.961 -11.103 0.159 1.00 93.44 85 SER A CA 1
ATOM 658 C C . SER A 1 85 ? -10.723 -11.220 1.051 1.00 93.44 85 SER A C 1
ATOM 660 O O . SER A 1 85 ? -10.574 -12.214 1.757 1.00 93.44 85 SER A O 1
ATOM 662 N N . GLY A 1 86 ? -9.798 -10.256 0.995 1.00 93.75 86 GLY A N 1
ATOM 663 C CA . GLY A 1 86 ? -8.495 -10.343 1.659 1.00 93.75 86 GLY A CA 1
ATOM 664 C C . GLY A 1 86 ? -7.519 -11.313 0.992 1.00 93.75 86 GLY A C 1
ATOM 665 O O . GLY A 1 86 ? -6.431 -11.560 1.518 1.00 93.75 86 GLY A O 1
ATOM 666 N N . ARG A 1 87 ? -7.888 -11.895 -0.156 1.00 94.81 87 ARG A N 1
ATOM 667 C CA . ARG A 1 87 ? -7.051 -12.858 -0.870 1.00 94.81 87 ARG A CA 1
ATOM 668 C C . ARG A 1 87 ? -5.838 -12.157 -1.467 1.00 94.81 87 ARG A C 1
ATOM 670 O O . ARG A 1 87 ? -5.975 -11.132 -2.135 1.00 94.81 87 ARG A O 1
ATOM 677 N N . PHE A 1 88 ? -4.663 -12.745 -1.268 1.00 95.12 88 PHE A N 1
ATOM 678 C CA . PHE A 1 88 ? -3.450 -12.315 -1.946 1.00 95.12 88 PHE A CA 1
ATOM 679 C C . PHE A 1 88 ? -3.590 -12.436 -3.473 1.00 95.12 88 PHE A C 1
ATOM 681 O O . PHE A 1 88 ? -4.054 -13.454 -3.990 1.00 95.12 88 PHE A O 1
ATOM 688 N N . VAL A 1 89 ? -3.204 -11.384 -4.191 1.00 93.94 89 VAL A N 1
ATOM 689 C CA . VAL A 1 89 ? -3.302 -11.293 -5.654 1.00 93.94 89 VAL A CA 1
ATOM 690 C C . VAL A 1 89 ? -1.922 -11.404 -6.285 1.00 93.94 89 VAL A C 1
ATOM 692 O O . VAL A 1 89 ? -1.712 -12.264 -7.136 1.00 93.94 89 VAL A O 1
ATOM 695 N N . MET A 1 90 ? -0.993 -10.526 -5.904 1.00 93.94 90 MET A N 1
ATOM 696 C CA . MET A 1 90 ? 0.346 -10.485 -6.494 1.00 93.94 90 MET A CA 1
ATOM 697 C C . MET A 1 90 ? 1.346 -9.722 -5.623 1.00 93.94 90 MET A C 1
ATOM 699 O O . MET A 1 90 ? 0.965 -8.967 -4.727 1.00 93.94 90 MET A O 1
ATOM 703 N N . ARG A 1 91 ? 2.633 -9.905 -5.937 1.00 95.56 91 ARG A N 1
ATOM 704 C CA . ARG A 1 91 ? 3.740 -9.087 -5.427 1.00 95.56 91 ARG A CA 1
ATOM 705 C C . ARG A 1 91 ? 4.088 -8.022 -6.456 1.00 95.56 91 ARG A C 1
ATOM 707 O O . ARG A 1 91 ? 4.058 -8.302 -7.653 1.00 95.56 91 ARG A O 1
ATOM 714 N N . VAL A 1 92 ? 4.476 -6.845 -5.986 1.00 96.25 92 VAL A N 1
ATOM 715 C CA . VAL A 1 92 ? 5.055 -5.790 -6.822 1.00 96.25 92 VAL A CA 1
ATOM 716 C C . VAL A 1 92 ? 6.453 -5.482 -6.314 1.00 96.25 92 VAL A C 1
ATOM 718 O O . VAL A 1 92 ? 6.636 -5.157 -5.141 1.00 96.25 92 VAL A O 1
ATOM 721 N N . GLY A 1 93 ? 7.416 -5.567 -7.225 1.00 94.62 93 GLY A N 1
ATOM 722 C CA . GLY A 1 93 ? 8.824 -5.303 -6.972 1.00 94.62 93 GLY A CA 1
ATOM 723 C C . GLY A 1 93 ? 9.610 -6.474 -6.392 1.00 94.62 93 GLY A C 1
ATOM 724 O O . GLY A 1 93 ? 9.112 -7.592 -6.245 1.00 94.62 93 GLY A O 1
ATOM 725 N N . LYS A 1 94 ? 10.886 -6.192 -6.143 1.00 94.69 94 LYS A N 1
ATOM 726 C CA . LYS A 1 94 ? 11.923 -7.106 -5.648 1.00 94.69 94 LYS A CA 1
ATOM 727 C C . LYS A 1 94 ? 13.021 -6.286 -4.963 1.00 94.69 94 LYS A C 1
ATOM 729 O O . LYS A 1 94 ? 13.081 -5.077 -5.171 1.00 94.69 94 LYS A O 1
ATOM 734 N N . SER A 1 95 ? 13.923 -6.930 -4.229 1.00 95.12 95 SER A N 1
ATOM 735 C CA . SER A 1 95 ? 15.095 -6.258 -3.655 1.00 95.12 95 SER A CA 1
ATOM 736 C C . SER A 1 95 ? 15.947 -5.572 -4.725 1.00 95.12 95 SER A C 1
ATOM 738 O O . SER A 1 95 ? 16.264 -6.177 -5.751 1.00 95.12 95 SER A O 1
ATOM 740 N N . GLY A 1 96 ? 16.358 -4.332 -4.465 1.00 92.81 96 GLY A N 1
ATOM 741 C CA . GLY A 1 96 ? 17.261 -3.585 -5.340 1.00 92.81 96 GLY A CA 1
ATOM 742 C C . GLY A 1 96 ? 17.143 -2.078 -5.145 1.00 92.81 96 GLY A C 1
ATOM 743 O O . GLY A 1 96 ? 16.684 -1.627 -4.103 1.00 92.81 96 GLY A O 1
ATOM 744 N N . ALA A 1 97 ? 17.637 -1.295 -6.097 1.00 91.06 97 ALA A N 1
ATOM 745 C CA . ALA A 1 97 ? 17.583 0.173 -6.032 1.00 91.06 97 ALA A CA 1
ATOM 746 C C . ALA A 1 97 ? 17.103 0.828 -7.326 1.00 91.06 97 ALA A C 1
ATOM 748 O O . ALA A 1 97 ? 16.970 2.051 -7.365 1.00 91.06 97 ALA A O 1
ATOM 749 N N . GLY A 1 98 ? 16.884 0.036 -8.377 1.00 92.12 98 GLY A N 1
ATOM 750 C CA . GLY A 1 98 ? 16.337 0.524 -9.629 1.00 92.12 98 GLY A CA 1
ATOM 751 C C . GLY A 1 98 ? 14.825 0.764 -9.565 1.00 92.12 98 GLY A C 1
ATOM 752 O O . GLY A 1 98 ? 14.171 0.442 -8.571 1.00 92.12 98 GLY A O 1
ATOM 753 N N . PRO A 1 99 ? 14.240 1.313 -10.642 1.00 93.31 99 PRO A N 1
ATOM 754 C CA . PRO A 1 99 ? 12.800 1.519 -10.739 1.00 93.31 99 PRO A CA 1
ATOM 755 C C . PRO A 1 99 ? 12.018 0.216 -10.525 1.00 93.31 99 PRO A C 1
ATOM 757 O O . PRO A 1 99 ? 12.215 -0.768 -11.237 1.00 93.31 99 PRO A O 1
ATOM 760 N N . GLY A 1 100 ? 11.113 0.217 -9.548 1.00 93.19 100 GLY A N 1
ATOM 761 C CA . GLY A 1 100 ? 10.326 -0.950 -9.147 1.00 93.19 100 GLY A CA 1
ATOM 762 C C . GLY A 1 100 ? 11.067 -1.932 -8.232 1.00 93.19 100 GLY A C 1
ATOM 763 O O . GLY A 1 100 ? 10.492 -2.957 -7.870 1.00 93.19 100 GLY A O 1
ATOM 764 N N . GLU A 1 101 ? 12.314 -1.653 -7.848 1.00 95.06 101 GLU A N 1
ATOM 765 C CA . GLU A 1 101 ? 13.081 -2.459 -6.897 1.00 95.06 101 GLU A CA 1
ATOM 766 C C . GLU A 1 101 ? 13.215 -1.737 -5.561 1.00 95.06 101 GLU A C 1
ATOM 768 O O . GLU A 1 101 ? 13.706 -0.616 -5.529 1.00 95.06 101 GLU A O 1
ATOM 773 N N . PHE A 1 102 ? 12.838 -2.366 -4.454 1.00 94.44 102 PHE A N 1
ATOM 774 C CA . PHE A 1 102 ? 12.765 -1.693 -3.162 1.00 94.44 102 PHE A CA 1
ATOM 775 C C . PHE A 1 102 ? 13.911 -2.085 -2.227 1.00 94.44 102 PHE A C 1
ATOM 777 O O . PHE A 1 102 ? 14.435 -3.199 -2.277 1.00 94.44 102 PHE A O 1
ATOM 784 N N . ARG A 1 103 ? 14.233 -1.191 -1.287 1.00 93.06 103 ARG A N 1
ATOM 785 C CA . ARG A 1 103 ? 14.944 -1.516 -0.046 1.00 93.06 103 ARG A CA 1
ATOM 786 C C . ARG A 1 103 ? 14.076 -1.154 1.141 1.00 93.06 103 ARG A C 1
ATOM 788 O O . ARG A 1 103 ? 13.988 0.002 1.556 1.00 93.06 103 ARG A O 1
ATOM 795 N N . ARG A 1 104 ? 13.455 -2.174 1.726 1.00 93.62 104 ARG A N 1
ATOM 796 C CA . ARG A 1 104 ? 12.645 -2.078 2.935 1.00 93.62 104 ARG A CA 1
ATOM 797 C C . ARG A 1 104 ? 11.587 -0.969 2.827 1.00 93.62 104 ARG A C 1
ATOM 799 O O . ARG A 1 104 ? 11.664 0.023 3.566 1.00 93.62 104 ARG A O 1
ATOM 806 N N . PRO A 1 105 ? 10.605 -1.118 1.918 1.00 94.94 105 PRO A N 1
ATOM 807 C CA . PRO A 1 105 ? 9.552 -0.128 1.738 1.00 94.94 105 PRO A CA 1
ATOM 808 C C . PRO A 1 105 ? 8.802 0.043 3.060 1.00 94.94 105 PRO A C 1
ATOM 810 O O . PRO A 1 105 ? 8.448 -0.939 3.711 1.00 94.94 105 PRO A O 1
ATOM 813 N N . ASN A 1 106 ? 8.617 1.285 3.497 1.00 93.62 106 ASN A N 1
ATOM 814 C CA . ASN A 1 106 ? 8.084 1.597 4.816 1.00 93.62 106 ASN A CA 1
ATOM 815 C C . ASN A 1 106 ? 6.704 2.234 4.697 1.00 93.62 106 ASN A C 1
ATOM 817 O O . ASN A 1 106 ? 5.722 1.587 5.053 1.00 93.62 106 ASN A O 1
ATOM 821 N N . GLY A 1 107 ? 6.643 3.441 4.133 1.00 94.06 107 GLY A N 1
ATOM 822 C CA . GLY A 1 107 ? 5.402 4.176 3.907 1.00 94.06 107 GLY A CA 1
ATOM 823 C C . GLY A 1 107 ? 4.853 3.952 2.502 1.00 94.06 107 GLY A C 1
ATOM 824 O O . GLY A 1 107 ? 5.614 3.781 1.551 1.00 94.06 107 GLY A O 1
ATOM 825 N N . ILE A 1 108 ? 3.531 3.989 2.361 1.00 96.62 108 ILE A N 1
ATOM 826 C CA . ILE A 1 108 ? 2.852 3.980 1.063 1.00 96.62 108 ILE A CA 1
ATOM 827 C C . ILE A 1 108 ? 1.640 4.901 1.109 1.00 96.62 108 ILE A C 1
ATOM 829 O O . ILE A 1 108 ? 0.903 4.924 2.094 1.00 96.62 108 ILE A O 1
ATOM 833 N N . VAL A 1 109 ? 1.416 5.647 0.033 1.00 95.88 109 VAL A N 1
ATOM 834 C CA . VAL A 1 109 ? 0.221 6.472 -0.129 1.00 95.88 109 VAL A CA 1
ATOM 835 C C . VAL A 1 109 ? -0.232 6.474 -1.580 1.00 95.88 109 VAL A C 1
ATOM 837 O O . VAL A 1 109 ? 0.576 6.421 -2.507 1.00 95.88 109 VAL A O 1
ATOM 840 N N . THR A 1 110 ? -1.544 6.545 -1.771 1.00 94.06 110 THR A N 1
ATOM 841 C CA . THR A 1 110 ? -2.141 6.784 -3.081 1.00 94.06 110 THR A CA 1
ATOM 842 C C . THR A 1 110 ? -2.315 8.280 -3.286 1.00 94.06 110 THR A C 1
ATOM 844 O O . THR A 1 110 ? -2.935 8.962 -2.473 1.00 94.06 110 THR A O 1
ATOM 847 N N . VAL A 1 111 ? -1.799 8.779 -4.399 1.00 89.94 111 VAL A N 1
ATOM 848 C CA . VAL A 1 111 ? -1.887 10.171 -4.834 1.00 89.94 111 VAL A CA 1
ATOM 849 C C . VAL A 1 111 ? -2.437 10.229 -6.255 1.00 89.94 111 VAL A C 1
ATOM 851 O O . VAL A 1 111 ? -2.426 9.240 -6.987 1.00 89.94 111 VAL A O 1
ATOM 854 N N . ARG A 1 112 ? -2.941 11.394 -6.660 1.00 87.19 112 ARG A N 1
ATOM 855 C CA . ARG A 1 112 ? -3.295 11.659 -8.056 1.00 87.19 112 ARG A CA 1
ATOM 856 C C . ARG A 1 112 ? -2.271 12.612 -8.641 1.00 87.19 112 ARG A C 1
ATOM 858 O O . ARG A 1 112 ? -2.083 13.701 -8.108 1.00 87.19 112 ARG A O 1
ATOM 865 N N . MET A 1 113 ? -1.600 12.194 -9.706 1.00 79.94 113 MET A N 1
ATOM 866 C CA . MET A 1 113 ? -0.526 12.967 -10.325 1.00 79.94 113 MET A CA 1
ATOM 867 C C . MET A 1 113 ? -0.772 13.135 -11.815 1.00 79.94 113 MET A C 1
ATOM 869 O O . MET A 1 113 ? -1.354 12.268 -12.468 1.00 79.94 113 MET A O 1
ATOM 873 N N . ASN A 1 114 ? -0.301 14.254 -12.358 1.00 78.50 114 ASN A N 1
ATOM 874 C CA . ASN A 1 114 ? -0.179 14.388 -13.796 1.00 78.50 114 ASN A CA 1
ATOM 875 C C . ASN A 1 114 ? 1.075 13.618 -14.214 1.00 78.50 114 ASN A C 1
ATOM 877 O O . ASN A 1 114 ? 2.191 14.043 -13.926 1.00 78.50 114 ASN A O 1
ATOM 881 N N . THR A 1 115 ? 0.881 12.453 -14.820 1.00 67.69 115 THR A N 1
ATOM 882 C CA . THR A 1 115 ? 1.976 11.587 -15.271 1.00 67.69 115 THR A CA 1
ATOM 883 C C . THR A 1 115 ? 2.409 11.900 -16.703 1.00 67.69 115 THR A C 1
ATOM 885 O O . THR A 1 115 ? 3.449 11.413 -17.139 1.00 67.69 115 THR A O 1
ATOM 888 N N . ALA A 1 116 ? 1.660 12.742 -17.427 1.00 62.19 116 ALA A N 1
ATOM 889 C CA . ALA A 1 116 ? 2.042 13.231 -18.743 1.00 62.19 116 ALA A CA 1
ATOM 890 C C . ALA A 1 116 ? 3.019 14.408 -18.598 1.00 62.19 116 ALA A C 1
ATOM 892 O O . ALA A 1 116 ? 2.641 15.523 -18.236 1.00 62.19 116 ALA A O 1
ATOM 893 N N . ALA A 1 117 ? 4.291 14.174 -18.917 1.00 53.03 117 ALA A N 1
ATOM 894 C CA . ALA A 1 117 ? 5.358 15.178 -18.920 1.00 53.03 117 ALA A CA 1
ATOM 895 C C . ALA A 1 117 ? 5.258 16.208 -20.075 1.00 53.03 117 ALA A C 1
ATOM 897 O O . ALA A 1 117 ? 6.272 16.722 -20.537 1.00 53.03 117 ALA A O 1
ATOM 898 N N . SER A 1 118 ? 4.059 16.524 -20.572 1.00 43.59 118 SER A N 1
ATOM 899 C CA . SER A 1 118 ? 3.855 17.307 -21.798 1.00 43.59 118 SER A CA 1
ATOM 900 C C . SER A 1 118 ? 2.940 18.518 -21.582 1.00 43.59 118 SER A C 1
ATOM 902 O O . SER A 1 118 ? 1.850 18.594 -22.138 1.00 43.59 118 SER A O 1
ATOM 904 N N . SER A 1 119 ? 3.375 19.490 -20.780 1.00 49.19 119 SER A N 1
ATOM 905 C CA . SER A 1 119 ? 2.990 20.891 -21.013 1.00 49.19 119 SER A CA 1
ATOM 906 C C . SER A 1 119 ? 4.149 21.815 -20.633 1.00 49.19 119 SER A C 1
ATOM 908 O O . SER A 1 119 ? 4.551 21.940 -19.474 1.00 49.19 119 SER A O 1
ATOM 910 N N . THR A 1 120 ? 4.751 22.419 -21.654 1.00 52.34 120 THR A N 1
ATOM 911 C CA . THR A 1 120 ? 5.857 23.382 -21.549 1.00 52.34 120 THR A CA 1
ATOM 912 C C . THR A 1 120 ? 5.374 24.807 -21.268 1.00 52.34 120 THR A C 1
ATOM 914 O O . THR A 1 120 ? 6.202 25.683 -21.034 1.00 52.34 120 THR A O 1
ATOM 917 N N . SER A 1 121 ? 4.059 25.062 -21.237 1.00 57.53 121 SER A N 1
ATOM 918 C CA . SER A 1 121 ? 3.505 26.386 -20.937 1.00 57.53 121 SER A CA 1
ATOM 919 C C . SER A 1 121 ? 3.148 26.518 -19.447 1.00 57.53 121 SER A C 1
ATOM 921 O O . SER A 1 121 ? 2.464 25.679 -18.860 1.00 57.53 121 SER A O 1
ATOM 923 N N . ALA A 1 122 ? 3.616 27.595 -18.808 1.00 55.47 122 ALA A N 1
ATOM 924 C CA . ALA A 1 122 ? 3.255 27.933 -17.428 1.00 55.47 122 ALA A CA 1
ATOM 925 C C . ALA A 1 122 ? 1.756 28.274 -17.270 1.00 55.47 122 ALA A C 1
ATOM 927 O O . ALA A 1 122 ? 1.229 28.208 -16.162 1.00 55.47 122 ALA A O 1
ATOM 928 N N . VAL A 1 123 ? 1.074 28.596 -18.375 1.00 54.41 123 VAL A N 1
ATOM 929 C CA . VAL A 1 123 ? -0.354 28.945 -18.424 1.00 54.41 123 VAL A CA 1
ATOM 930 C C . VAL A 1 123 ? -1.240 27.694 -18.324 1.00 54.41 123 VAL A C 1
ATOM 932 O O . VAL A 1 123 ? -2.287 27.746 -17.680 1.00 54.41 123 VAL A O 1
ATOM 935 N N . ASP A 1 124 ? -0.794 26.546 -18.845 1.00 54.31 124 ASP A N 1
ATOM 936 C CA . ASP A 1 124 ? -1.533 25.273 -18.749 1.00 54.31 124 ASP A CA 1
ATOM 937 C C . ASP A 1 124 ? -1.468 24.652 -17.345 1.00 54.31 124 ASP A C 1
ATOM 939 O O . ASP A 1 124 ? -2.414 24.000 -16.902 1.00 54.31 124 ASP A O 1
ATOM 943 N N . ARG A 1 125 ? -0.400 24.922 -16.579 1.00 55.16 125 ARG A N 1
ATOM 944 C CA . ARG A 1 125 ? -0.246 24.432 -15.193 1.00 55.16 125 ARG A CA 1
ATOM 945 C C . ARG A 1 125 ? -1.311 24.972 -14.232 1.00 55.16 125 ARG A C 1
ATOM 947 O O . ARG A 1 125 ? -1.580 24.337 -13.216 1.00 55.16 125 ARG A O 1
ATOM 954 N N . ALA A 1 126 ? -1.914 26.123 -14.538 1.00 55.50 126 ALA A N 1
ATOM 955 C CA . ALA A 1 126 ? -2.920 26.761 -13.688 1.00 55.50 126 ALA A CA 1
ATOM 956 C C . ALA A 1 126 ? -4.311 26.101 -13.780 1.00 55.50 126 ALA A C 1
ATOM 958 O O . ALA A 1 126 ? -5.140 26.300 -12.893 1.00 55.50 126 ALA A O 1
ATOM 959 N N . LYS A 1 127 ? -4.576 25.288 -14.815 1.00 61.66 127 LYS A N 1
ATOM 960 C CA . LYS A 1 127 ? -5.819 24.515 -14.963 1.00 61.66 127 LYS A CA 1
ATOM 961 C C . LYS A 1 127 ? -5.527 23.028 -14.784 1.00 61.66 127 LYS A C 1
ATOM 963 O O . LYS A 1 127 ? -5.418 22.280 -15.749 1.00 61.66 127 LYS A O 1
ATOM 968 N N . ILE A 1 128 ? -5.408 22.586 -13.534 1.00 66.50 128 ILE A N 1
ATOM 969 C CA . ILE A 1 128 ? -5.312 21.154 -13.237 1.00 66.50 128 ILE A CA 1
ATOM 970 C C . ILE A 1 128 ? -6.678 20.514 -13.516 1.00 66.50 128 ILE A C 1
ATOM 972 O O . ILE A 1 128 ? -7.606 20.655 -12.719 1.00 66.50 128 ILE A O 1
ATOM 976 N N . ASP A 1 129 ? -6.806 19.783 -14.627 1.00 73.00 129 ASP A N 1
ATOM 977 C CA . ASP A 1 129 ? -7.934 18.870 -14.807 1.00 73.00 129 ASP A CA 1
ATOM 978 C C . ASP A 1 129 ? -7.753 17.667 -13.874 1.00 73.00 129 ASP A C 1
ATOM 980 O O . ASP A 1 129 ? -7.041 16.703 -14.167 1.00 73.00 129 ASP A O 1
ATOM 984 N N . LEU A 1 130 ? -8.425 17.723 -12.722 1.00 73.56 130 LEU A N 1
ATOM 985 C CA . LEU A 1 130 ? -8.410 16.654 -11.727 1.00 73.56 130 LEU A CA 1
ATOM 986 C C . LEU A 1 130 ? -8.902 15.315 -12.291 1.00 73.56 130 LEU A C 1
ATOM 988 O O . LEU A 1 130 ? -8.578 14.274 -11.722 1.00 73.56 130 LEU A O 1
ATOM 992 N N . ARG A 1 131 ? -9.681 15.303 -13.381 1.00 73.50 131 ARG A N 1
ATOM 993 C CA . ARG A 1 131 ? -10.153 14.065 -14.016 1.00 73.50 131 ARG A CA 1
ATOM 994 C C . ARG A 1 131 ? -9.045 13.377 -14.807 1.00 73.50 131 ARG A C 1
ATOM 996 O O . ARG A 1 131 ? -9.025 12.150 -14.818 1.00 73.50 131 ARG A O 1
ATOM 1003 N N . ALA A 1 132 ? -8.104 14.140 -15.361 1.00 75.00 132 ALA A N 1
ATOM 1004 C CA . ALA A 1 132 ? -6.978 13.637 -16.146 1.00 75.00 132 ALA A CA 1
ATOM 1005 C C . ALA A 1 132 ? -5.815 13.087 -15.297 1.00 75.00 132 ALA A C 1
ATOM 1007 O O . ALA A 1 132 ? -4.919 12.435 -15.829 1.00 75.00 132 ALA A O 1
ATOM 1008 N N . LEU A 1 133 ? -5.807 13.320 -13.979 1.00 80.69 133 LEU A N 1
ATOM 1009 C CA . LEU A 1 133 ? -4.732 12.837 -13.108 1.00 80.69 133 LEU A CA 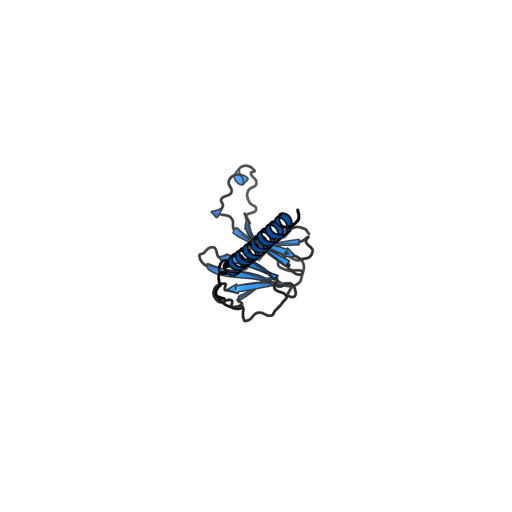1
ATOM 1010 C C . LEU A 1 133 ? -4.765 11.311 -12.961 1.00 80.69 133 LEU A C 1
ATOM 1012 O O . LEU A 1 133 ? -5.783 10.742 -12.554 1.00 80.69 133 LEU A O 1
ATOM 1016 N N . ALA A 1 134 ? -3.634 10.654 -13.190 1.00 83.25 134 ALA A N 1
ATOM 1017 C CA . ALA A 1 134 ? -3.501 9.224 -12.966 1.00 83.25 134 ALA A CA 1
ATOM 1018 C C . ALA A 1 134 ? -3.423 8.911 -11.467 1.00 83.25 134 ALA A C 1
ATOM 1020 O O . ALA A 1 134 ? -2.856 9.673 -10.679 1.00 83.25 134 ALA A O 1
ATOM 1021 N N . THR A 1 135 ? -3.985 7.770 -11.072 1.00 88.44 135 THR A N 1
ATOM 1022 C CA . THR A 1 135 ? -3.758 7.194 -9.745 1.00 88.44 135 THR A CA 1
ATOM 1023 C C . THR A 1 135 ? -2.327 6.668 -9.676 1.00 88.44 135 THR A C 1
ATOM 1025 O O . THR A 1 135 ? -1.924 5.827 -10.482 1.00 88.44 135 THR A O 1
ATOM 1028 N N . THR A 1 136 ? -1.569 7.158 -8.703 1.00 91.62 136 THR A N 1
ATOM 1029 C CA . THR A 1 136 ? -0.149 6.860 -8.524 1.00 91.62 136 THR A CA 1
ATOM 1030 C C . THR A 1 136 ? 0.095 6.452 -7.079 1.00 91.62 136 THR A C 1
ATOM 1032 O O . THR A 1 136 ? -0.438 7.049 -6.148 1.00 91.62 136 THR A O 1
ATOM 1035 N N . LEU A 1 137 ? 0.903 5.423 -6.883 1.00 94.81 137 LEU 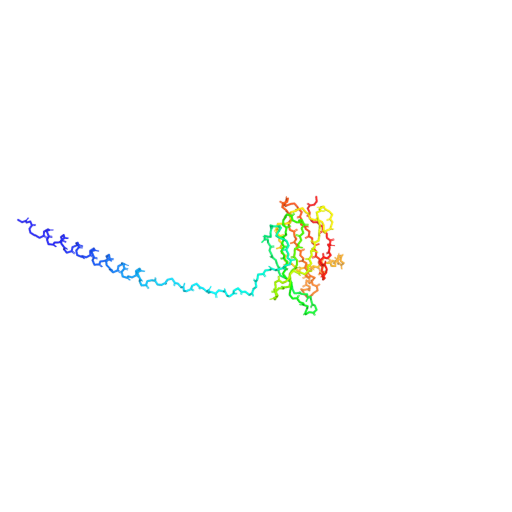A N 1
ATOM 1036 C CA . LEU A 1 137 ? 1.425 5.037 -5.584 1.00 94.81 137 LEU A CA 1
ATOM 1037 C C . LEU A 1 137 ? 2.742 5.761 -5.360 1.00 94.81 137 LEU A C 1
ATOM 1039 O O . LEU A 1 137 ? 3.623 5.694 -6.212 1.00 94.81 137 LEU A O 1
ATOM 1043 N N . ALA A 1 138 ? 2.879 6.403 -4.208 1.00 95.19 138 ALA A N 1
ATOM 1044 C CA . ALA A 1 138 ? 4.155 6.872 -3.701 1.00 95.19 138 ALA A CA 1
ATOM 1045 C C . ALA A 1 138 ? 4.587 5.953 -2.558 1.00 95.19 138 ALA A C 1
ATOM 1047 O O . ALA A 1 138 ? 3.865 5.802 -1.570 1.00 95.19 138 ALA A O 1
ATOM 1048 N N . VAL A 1 139 ? 5.748 5.321 -2.709 1.00 96.19 139 VAL A N 1
ATOM 1049 C CA . VAL A 1 139 ? 6.306 4.372 -1.742 1.00 96.19 139 VAL A CA 1
ATOM 1050 C C . VAL A 1 139 ? 7.596 4.949 -1.192 1.00 96.19 139 VAL A C 1
ATOM 1052 O O . VAL A 1 139 ? 8.533 5.189 -1.947 1.00 96.19 139 VAL A O 1
ATOM 1055 N N . VAL A 1 140 ? 7.641 5.161 0.118 1.00 94.56 140 VAL A N 1
ATOM 1056 C CA . VAL A 1 140 ? 8.812 5.689 0.822 1.00 94.56 140 VAL A CA 1
ATOM 1057 C C . VAL A 1 140 ? 9.627 4.522 1.359 1.00 94.56 140 VAL A C 1
ATOM 1059 O O . VAL A 1 140 ? 9.127 3.713 2.149 1.00 94.56 140 VAL A O 1
ATOM 1062 N N . GLU A 1 141 ? 10.887 4.434 0.952 1.00 91.12 141 GLU A N 1
ATOM 1063 C CA . GLU A 1 141 ? 11.833 3.447 1.471 1.00 91.12 141 GLU A CA 1
ATOM 1064 C C . GLU A 1 141 ? 12.408 3.886 2.827 1.00 91.12 141 GLU A C 1
ATOM 1066 O O . GLU A 1 141 ? 12.430 5.069 3.165 1.00 91.12 141 GLU A O 1
ATOM 1071 N N . ARG A 1 142 ? 12.839 2.928 3.665 1.00 81.75 142 ARG A N 1
ATOM 1072 C CA . ARG A 1 142 ? 13.302 3.228 5.039 1.00 81.75 142 ARG A CA 1
ATOM 1073 C C . ARG A 1 142 ? 14.496 4.184 5.081 1.00 81.75 142 ARG A C 1
ATOM 1075 O O . ARG A 1 142 ? 14.684 4.832 6.107 1.00 81.75 142 ARG A O 1
ATOM 1082 N N . ASP A 1 143 ? 15.294 4.262 4.022 1.00 74.94 143 ASP A N 1
ATOM 1083 C CA . ASP A 1 143 ? 16.399 5.222 3.972 1.00 74.94 143 ASP A CA 1
ATOM 1084 C C . ASP A 1 143 ? 15.931 6.684 4.054 1.00 74.94 143 ASP A C 1
ATOM 1086 O O . ASP A 1 143 ? 16.755 7.561 4.286 1.00 74.94 143 ASP A O 1
ATOM 1090 N N . GLY A 1 144 ? 14.622 6.944 3.916 1.00 66.25 144 GLY A N 1
ATOM 1091 C CA . GLY A 1 144 ? 14.024 8.273 4.029 1.00 66.25 144 GLY A CA 1
ATOM 1092 C C . GLY A 1 144 ? 14.435 9.216 2.900 1.00 66.25 144 GLY A C 1
ATOM 1093 O O . GLY A 1 144 ? 13.989 10.360 2.878 1.00 66.25 144 GLY A O 1
ATOM 1094 N N . ALA A 1 145 ? 15.260 8.733 1.973 1.00 78.62 145 ALA A N 1
ATOM 1095 C CA . ALA A 1 145 ? 15.795 9.478 0.852 1.00 78.62 145 ALA A CA 1
ATOM 1096 C C . ALA A 1 145 ? 15.038 9.127 -0.427 1.00 78.62 145 ALA A C 1
ATOM 1098 O O . ALA A 1 145 ? 14.773 10.017 -1.228 1.00 78.62 145 ALA A O 1
ATOM 1099 N N . ARG A 1 146 ? 14.618 7.863 -0.593 1.00 88.12 146 ARG A N 1
ATOM 1100 C CA . ARG A 1 146 ? 14.033 7.387 -1.848 1.00 88.12 146 ARG A CA 1
ATOM 1101 C C . ARG A 1 146 ? 12.521 7.223 -1.774 1.00 88.12 146 ARG A C 1
ATOM 1103 O O . ARG A 1 146 ? 11.979 6.499 -0.933 1.00 88.12 146 ARG A O 1
ATOM 1110 N N . VAL A 1 147 ? 11.843 7.872 -2.718 1.00 93.75 147 VAL A N 1
ATOM 1111 C CA . VAL A 1 147 ? 10.409 7.701 -2.966 1.00 93.75 147 VAL A CA 1
ATOM 1112 C C . VAL A 1 147 ? 10.202 7.163 -4.371 1.00 93.75 147 VAL A C 1
ATOM 1114 O O . VAL A 1 147 ? 10.538 7.829 -5.348 1.00 93.75 147 VAL A O 1
ATOM 1117 N N . GLN A 1 148 ? 9.616 5.974 -4.485 1.00 94.38 148 GLN A N 1
ATOM 1118 C CA . GLN A 1 148 ? 9.238 5.412 -5.778 1.00 94.38 148 GLN A CA 1
ATOM 1119 C C . GLN A 1 148 ? 7.815 5.790 -6.145 1.00 94.38 148 GLN A C 1
ATOM 1121 O O . GLN A 1 148 ? 6.904 5.676 -5.322 1.00 94.38 148 GLN A O 1
ATOM 1126 N N . LEU A 1 149 ? 7.625 6.188 -7.400 1.00 94.44 149 LEU A N 1
ATOM 1127 C CA . LEU A 1 149 ? 6.312 6.453 -7.971 1.00 94.44 149 LEU A CA 1
ATOM 1128 C C . LEU A 1 149 ? 5.922 5.322 -8.920 1.00 94.44 149 LEU A C 1
ATOM 1130 O O . LEU A 1 149 ? 6.669 5.022 -9.847 1.00 94.44 149 LEU A O 1
ATOM 1134 N N . LEU A 1 150 ? 4.759 4.708 -8.703 1.00 94.00 150 LEU A N 1
ATOM 1135 C CA . LEU A 1 150 ? 4.243 3.594 -9.505 1.00 94.00 150 LEU A CA 1
ATOM 1136 C C . LEU A 1 150 ? 2.815 3.898 -9.975 1.00 94.00 150 LEU A C 1
ATOM 1138 O O . LEU A 1 150 ? 2.032 4.463 -9.217 1.00 94.00 150 LEU A O 1
ATOM 1142 N N . THR A 1 151 ? 2.431 3.519 -11.195 1.00 91.06 151 THR A N 1
ATOM 1143 C CA . THR A 1 151 ? 1.087 3.812 -11.737 1.00 91.06 151 THR A CA 1
ATOM 1144 C C . THR A 1 151 ? 0.532 2.708 -12.635 1.00 91.06 151 THR A C 1
ATOM 1146 O O . THR A 1 151 ? 1.208 1.731 -12.961 1.00 91.06 151 THR A O 1
ATOM 1149 N N . GLY A 1 152 ? -0.725 2.873 -13.039 1.00 85.81 152 GLY A N 1
ATOM 1150 C CA . GLY A 1 152 ? -1.450 1.944 -13.894 1.00 85.81 152 GLY A CA 1
ATOM 1151 C C . GLY A 1 152 ? -1.818 0.637 -13.194 1.00 85.81 152 GLY A C 1
ATOM 1152 O O . GLY A 1 152 ? -1.540 0.420 -12.014 1.00 85.81 152 GLY A O 1
ATOM 1153 N N . ASP 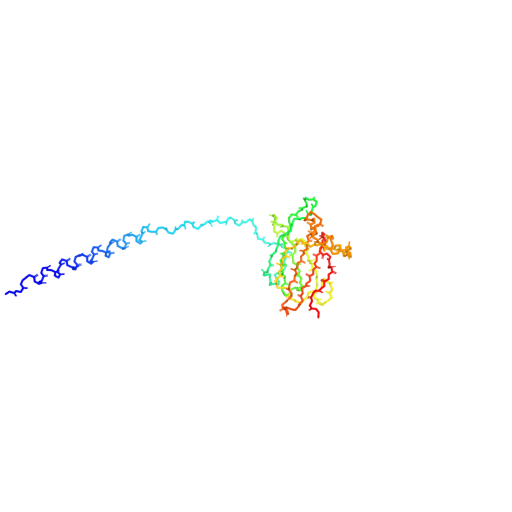A 1 153 ? -2.443 -0.264 -13.950 1.00 83.56 153 ASP A N 1
ATOM 1154 C CA . ASP A 1 153 ? -3.056 -1.470 -13.384 1.00 83.56 153 ASP A CA 1
ATOM 1155 C C . ASP A 1 153 ? -2.052 -2.508 -12.875 1.00 83.56 153 ASP A C 1
ATOM 1157 O O . ASP A 1 153 ? -2.392 -3.371 -12.067 1.00 83.56 153 ASP A O 1
ATOM 1161 N N . ARG A 1 154 ? -0.810 -2.421 -13.356 1.00 86.00 154 ARG A N 1
ATOM 1162 C CA . ARG A 1 154 ? 0.300 -3.296 -12.964 1.00 86.00 154 ARG A CA 1
ATOM 1163 C C . ARG A 1 154 ? 1.333 -2.599 -12.090 1.00 86.00 154 ARG A C 1
ATOM 1165 O O . ARG A 1 154 ? 2.386 -3.182 -11.854 1.00 86.00 154 ARG A O 1
ATOM 1172 N N . TYR A 1 155 ? 1.042 -1.384 -11.622 1.00 91.75 155 TYR A N 1
ATOM 1173 C CA . TYR A 1 155 ? 1.948 -0.630 -10.757 1.00 91.75 155 TYR A CA 1
ATOM 1174 C C . TYR A 1 155 ? 3.332 -0.471 -11.401 1.00 91.75 155 TYR A C 1
ATOM 1176 O O . TYR A 1 155 ? 4.357 -0.759 -10.794 1.00 91.75 155 TYR A O 1
ATOM 1184 N N . ALA A 1 156 ? 3.366 -0.063 -12.668 1.00 91.69 156 ALA A N 1
ATOM 1185 C CA . ALA A 1 156 ? 4.617 0.153 -13.376 1.00 91.69 156 ALA A CA 1
ATOM 1186 C C . ALA A 1 156 ? 5.361 1.350 -12.758 1.00 91.69 156 ALA A C 1
ATOM 1188 O O . ALA A 1 156 ? 4.722 2.375 -12.490 1.00 91.69 156 ALA A O 1
ATOM 1189 N N . PRO A 1 157 ? 6.681 1.254 -12.524 1.00 92.75 157 PRO A N 1
ATOM 1190 C CA . PRO A 1 157 ? 7.448 2.363 -11.983 1.00 92.75 157 PRO A CA 1
ATOM 1191 C C . PRO A 1 157 ? 7.522 3.508 -13.000 1.00 92.75 157 PRO A C 1
ATOM 1193 O O . PRO A 1 157 ? 7.780 3.292 -14.181 1.00 92.75 157 PRO A O 1
ATOM 1196 N N . ILE A 1 158 ? 7.298 4.729 -12.522 1.00 90.12 158 ILE A N 1
ATOM 1197 C CA . ILE A 1 158 ? 7.457 5.971 -13.282 1.00 90.12 158 ILE A CA 1
ATOM 1198 C C . ILE A 1 158 ? 8.874 6.503 -13.079 1.00 90.12 158 ILE A C 1
ATOM 1200 O O . ILE A 1 158 ? 9.586 6.778 -14.038 1.00 90.12 158 ILE A O 1
ATOM 1204 N N . THR A 1 159 ? 9.251 6.712 -11.815 1.00 89.69 159 THR A N 1
ATOM 1205 C CA . THR A 1 159 ? 10.504 7.365 -11.429 1.00 89.69 159 THR A CA 1
ATOM 1206 C C . THR A 1 159 ? 10.799 7.156 -9.941 1.00 89.69 159 THR A C 1
ATOM 1208 O O . THR A 1 159 ? 9.945 6.676 -9.187 1.00 89.69 159 THR A O 1
ATOM 1211 N N . ILE A 1 160 ? 12.002 7.553 -9.528 1.00 90.06 160 ILE A N 1
ATOM 1212 C CA . ILE A 1 160 ? 12.470 7.598 -8.143 1.00 90.06 160 ILE A CA 1
ATOM 1213 C C . ILE A 1 160 ? 12.834 9.049 -7.816 1.00 90.06 160 ILE A C 1
ATOM 1215 O O . ILE A 1 160 ? 13.536 9.706 -8.583 1.00 90.06 160 ILE A O 1
ATOM 1219 N N . ILE A 1 161 ? 12.361 9.551 -6.679 1.00 88.50 161 ILE A N 1
ATOM 1220 C CA . ILE A 1 161 ? 12.724 10.865 -6.136 1.00 88.50 161 ILE A CA 1
ATOM 1221 C C . ILE A 1 161 ? 13.754 10.657 -5.021 1.00 88.50 161 ILE A C 1
ATOM 1223 O O . ILE A 1 161 ? 13.538 9.795 -4.172 1.00 88.50 161 ILE A O 1
ATOM 1227 N N . GLY A 1 162 ? 14.823 11.465 -5.017 1.00 78.50 162 GLY A N 1
ATOM 1228 C CA . GLY A 1 162 ? 15.837 11.505 -3.950 1.00 78.50 162 GLY A CA 1
ATOM 1229 C C . GLY A 1 162 ? 16.925 10.427 -4.044 1.00 78.50 162 GLY A C 1
ATOM 1230 O O . GLY A 1 162 ? 17.186 9.720 -3.073 1.00 78.50 162 GLY A O 1
ATOM 1231 N N . ALA A 1 163 ? 17.537 10.300 -5.227 1.00 61.16 163 ALA A N 1
ATOM 1232 C CA . ALA A 1 163 ? 18.725 9.472 -5.459 1.00 61.16 163 ALA A CA 1
ATOM 1233 C C . ALA A 1 163 ? 20.016 10.161 -4.992 1.00 61.16 163 ALA A C 1
ATOM 1235 O O . ALA A 1 163 ? 20.110 11.398 -5.166 1.00 61.16 163 ALA A O 1
#

pLDDT: mean 85.41, std 13.09, range [43.59, 97.19]

Radius of gyration: 29.55 Å; chains: 1; bounding box: 42×46×98 Å